Protein AF-A0A7J6WBI6-F1 (afdb_monomer)

Mean predicted aligned error: 8.06 Å

InterPro domains:
  IPR003154 S1/P1 nuclease [PF02265] (25-90)
  IPR003154 S1/P1 nuclease [PTHR33146] (12-98)
  IPR008947 Phospholipase C/P1 nuclease domain superfamily [G3DSA:1.10.575.10] (25-98)
  IPR008947 Phospholipase C/P1 nuclease domain superfamily [SSF48537] (22-98)

Foldseek 3Di:
DPVPVVVVVVVVVVVVVVDDDDPDDDLVNQLVVQVVVLVVDDPVRLVVQQVPDDVVCVSRPSVCSNVLVVCCPPPVNVVCVVVRDDDDDPPPPDDDDD

Organism: Thalictrum thalictroides (NCBI:txid46969)

pLDDT: mean 90.79, std 11.36, range [50.16, 98.75]

Structure (mmCIF, N/CA/C/O backbone):
data_AF-A0A7J6WBI6-F1
#
_entry.id   AF-A0A7J6WBI6-F1
#
loop_
_atom_site.group_PDB
_atom_site.id
_atom_site.type_symbol
_atom_site.label_atom_id
_atom_site.label_alt_id
_atom_site.label_comp_id
_atom_site.label_asym_id
_atom_site.label_entity_id
_atom_site.label_seq_id
_atom_site.pdbx_PDB_ins_code
_atom_site.Cartn_x
_atom_site.Cartn_y
_atom_site.Cartn_z
_atom_site.occupancy
_atom_site.B_iso_or_equiv
_atom_site.auth_seq_id
_atom_site.auth_comp_id
_atom_site.auth_asym_id
_atom_site.auth_atom_id
_atom_site.pdbx_PDB_model_num
ATOM 1 N N . MET A 1 1 ? 50.802 10.607 -7.002 1.00 50.16 1 MET A N 1
ATOM 2 C CA . MET A 1 1 ? 49.787 9.581 -6.664 1.00 50.16 1 MET A CA 1
ATOM 3 C C . MET A 1 1 ? 48.500 10.248 -6.174 1.00 50.16 1 MET A C 1
ATOM 5 O O . MET A 1 1 ? 48.315 10.362 -4.975 1.00 50.16 1 MET A O 1
ATOM 9 N N . GLY A 1 2 ? 47.634 10.738 -7.071 1.00 57.03 2 GLY A N 1
ATOM 10 C CA . GLY A 1 2 ? 46.409 11.445 -6.646 1.00 57.03 2 GLY A CA 1
ATOM 11 C C . GLY A 1 2 ? 45.282 11.566 -7.680 1.00 57.03 2 GLY A C 1
ATOM 12 O O . GLY A 1 2 ? 44.192 11.984 -7.322 1.00 57.03 2 GLY A O 1
ATOM 13 N N . SER A 1 3 ? 45.489 11.182 -8.945 1.00 60.00 3 SER A N 1
ATOM 14 C CA . SER A 1 3 ? 44.485 11.366 -10.008 1.00 60.00 3 SER A CA 1
ATOM 15 C C . SER A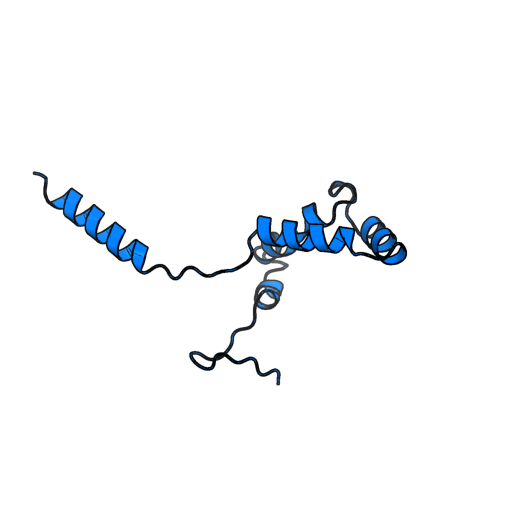 1 3 ? 43.434 10.252 -10.096 1.00 60.00 3 SER A C 1
ATOM 17 O O . SER A 1 3 ? 42.323 10.501 -10.562 1.00 60.00 3 SER A O 1
ATOM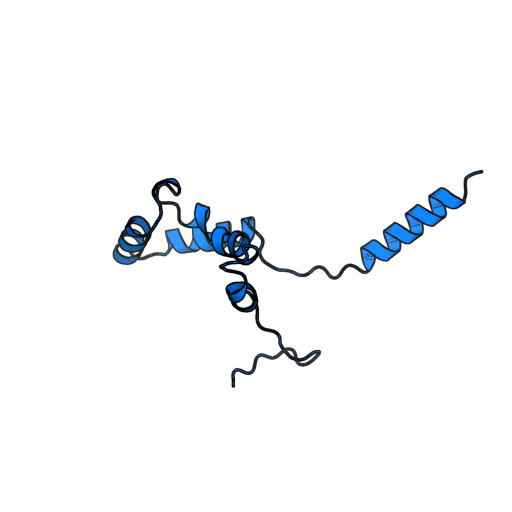 19 N N . SER A 1 4 ? 43.741 9.031 -9.640 1.00 62.38 4 SER A N 1
ATOM 20 C CA . SER A 1 4 ? 42.827 7.885 -9.773 1.00 62.38 4 SER A CA 1
ATOM 21 C C . SER A 1 4 ? 41.593 7.999 -8.874 1.00 62.38 4 SER A C 1
ATOM 23 O O . SER A 1 4 ? 40.494 7.673 -9.314 1.00 62.38 4 SER A O 1
ATOM 25 N N . GLY A 1 5 ? 41.748 8.526 -7.653 1.00 61.97 5 GLY A N 1
ATOM 26 C CA . GLY A 1 5 ? 40.644 8.729 -6.709 1.00 61.97 5 GLY A CA 1
ATOM 27 C C . GLY A 1 5 ? 39.641 9.782 -7.187 1.00 61.97 5 GLY A C 1
ATOM 28 O O . GLY A 1 5 ? 38.440 9.530 -7.184 1.00 61.97 5 GLY A O 1
ATOM 29 N N . PHE A 1 6 ? 40.128 10.920 -7.696 1.00 62.56 6 PHE A N 1
ATOM 30 C CA . PHE A 1 6 ? 39.273 11.961 -8.280 1.00 62.56 6 PHE A CA 1
ATOM 31 C C . PHE A 1 6 ? 38.531 11.471 -9.531 1.00 62.56 6 PHE A C 1
ATOM 33 O O . PHE A 1 6 ? 37.351 11.772 -9.705 1.00 62.56 6 PHE A O 1
ATOM 40 N N . SER A 1 7 ? 39.189 10.669 -10.376 1.00 75.19 7 SER A N 1
ATOM 41 C CA . SER A 1 7 ? 38.556 10.075 -11.560 1.00 75.19 7 SER A CA 1
ATOM 42 C C . SER A 1 7 ? 37.471 9.056 -11.193 1.00 75.19 7 SER A C 1
ATOM 44 O O . SER A 1 7 ? 36.415 9.028 -11.824 1.00 75.19 7 SER A O 1
ATOM 46 N N . PHE A 1 8 ? 37.695 8.251 -10.152 1.00 79.62 8 PHE A N 1
ATOM 47 C CA . PHE A 1 8 ? 36.713 7.285 -9.662 1.00 79.62 8 PHE A CA 1
ATOM 48 C C . PHE A 1 8 ? 35.474 7.973 -9.077 1.00 79.62 8 PHE A C 1
ATOM 50 O O . PHE A 1 8 ? 34.355 7.651 -9.472 1.00 79.62 8 PHE A O 1
ATOM 57 N N . ILE A 1 9 ? 35.671 8.973 -8.212 1.00 84.69 9 ILE A N 1
ATOM 58 C CA . ILE A 1 9 ? 34.573 9.756 -7.626 1.00 84.69 9 ILE A CA 1
ATOM 59 C C . ILE A 1 9 ? 33.765 10.454 -8.727 1.00 84.69 9 ILE A C 1
ATOM 61 O O . ILE A 1 9 ? 32.539 10.376 -8.728 1.00 84.69 9 ILE A O 1
ATOM 65 N N . GLY A 1 10 ? 34.435 11.064 -9.712 1.00 87.50 10 GLY A N 1
ATOM 66 C CA . GLY A 1 10 ? 33.761 11.700 -10.847 1.00 87.50 10 GLY A CA 1
ATOM 67 C C . GLY A 1 10 ? 32.897 10.728 -11.658 1.00 87.50 10 GLY A C 1
ATOM 68 O O . GLY A 1 10 ? 31.765 11.056 -12.003 1.00 87.50 10 GLY A O 1
ATOM 69 N N . ARG A 1 11 ? 33.383 9.504 -11.909 1.00 88.88 11 ARG A N 1
ATOM 70 C CA . ARG A 1 11 ? 32.609 8.462 -12.610 1.00 88.88 11 ARG A CA 1
ATOM 71 C C . ARG A 1 11 ? 31.389 8.008 -11.811 1.00 88.88 11 ARG A C 1
ATOM 73 O O . ARG A 1 11 ? 30.319 7.858 -12.392 1.00 88.88 11 ARG A O 1
ATOM 80 N N . VAL A 1 12 ? 31.531 7.826 -10.498 1.00 89.12 12 VAL A N 1
ATOM 81 C CA . VAL A 1 12 ? 30.414 7.455 -9.613 1.00 89.12 12 VAL A CA 1
ATOM 82 C C . VAL A 1 12 ? 29.343 8.549 -9.600 1.00 89.12 12 VAL A C 1
ATOM 84 O O . VAL A 1 12 ? 28.163 8.240 -9.741 1.00 89.12 12 VAL A O 1
ATOM 87 N N . LEU A 1 13 ? 29.741 9.823 -9.514 1.00 87.94 13 LEU A N 1
ATOM 88 C CA . LEU A 1 13 ? 28.809 10.955 -9.542 1.00 87.94 13 LEU A CA 1
ATOM 89 C C . LEU A 1 13 ? 28.047 11.059 -10.869 1.00 87.94 13 LEU A C 1
ATOM 91 O O . LEU A 1 13 ? 26.844 11.295 -10.849 1.00 87.94 13 LEU A O 1
ATOM 95 N N . VAL A 1 14 ? 28.707 10.831 -12.010 1.00 88.19 14 VAL A N 1
ATOM 96 C CA . VAL A 1 14 ? 28.038 10.806 -13.325 1.00 88.19 14 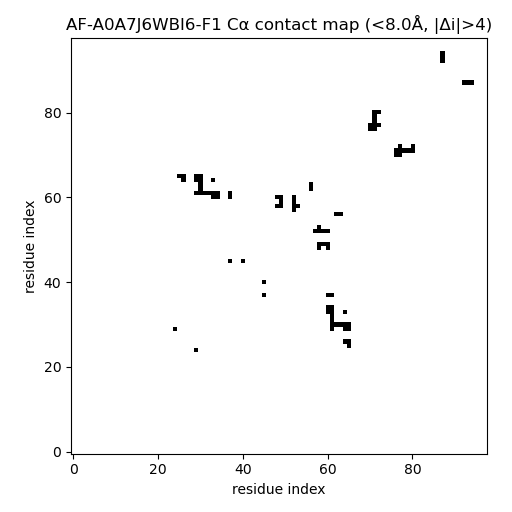VAL A CA 1
ATOM 97 C C . VAL A 1 14 ? 27.037 9.650 -13.420 1.00 88.19 14 VAL A C 1
ATOM 99 O O . VAL A 1 14 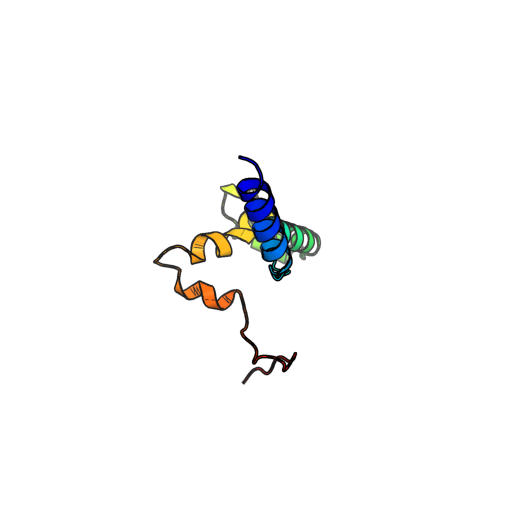? 25.928 9.851 -13.905 1.00 88.19 14 VAL A O 1
ATOM 102 N N . LEU A 1 15 ? 27.381 8.461 -12.917 1.00 85.56 15 LEU A N 1
ATOM 103 C CA . LEU A 1 15 ? 26.469 7.309 -12.904 1.00 85.56 15 LEU A CA 1
ATOM 104 C C . LEU A 1 15 ? 25.246 7.535 -12.000 1.00 85.56 15 LEU A C 1
ATOM 106 O O . LEU A 1 15 ? 24.146 7.120 -12.355 1.00 85.56 15 LEU A O 1
ATOM 110 N N . LEU A 1 16 ? 25.409 8.238 -10.875 1.00 83.88 16 LEU A N 1
ATOM 111 C CA . LEU A 1 16 ? 24.306 8.611 -9.979 1.00 83.88 16 LEU A CA 1
ATOM 112 C C . LEU A 1 16 ? 23.270 9.526 -10.657 1.00 83.88 16 LEU A C 1
ATOM 114 O O . LEU A 1 16 ? 22.091 9.430 -10.335 1.00 83.88 16 LEU A O 1
ATOM 118 N N . GLN A 1 17 ? 23.679 10.373 -11.611 1.00 79.75 17 GLN A N 1
ATOM 119 C CA . GLN A 1 17 ? 22.760 11.240 -12.371 1.00 79.75 17 GLN A CA 1
ATOM 120 C C . GLN A 1 17 ? 21.909 10.470 -13.397 1.00 79.75 17 GLN A C 1
ATOM 122 O O . GLN A 1 17 ? 20.935 11.013 -13.909 1.00 79.75 17 GLN A O 1
ATOM 127 N N . LEU A 1 18 ? 22.267 9.219 -13.709 1.00 82.44 18 LEU A N 1
ATOM 128 C CA . LEU A 1 18 ? 21.528 8.357 -14.638 1.00 82.44 18 LEU A CA 1
ATOM 129 C C . LEU A 1 18 ? 20.488 7.475 -13.929 1.00 82.44 18 LEU A C 1
ATOM 131 O O . LEU A 1 18 ? 19.794 6.700 -14.587 1.00 82.44 18 LEU A O 1
ATOM 135 N N . LEU A 1 19 ? 20.371 7.569 -12.599 1.00 77.88 19 LEU A N 1
ATOM 136 C CA . LEU A 1 19 ? 19.340 6.858 -11.853 1.00 77.88 19 LEU A CA 1
ATOM 137 C C . LEU A 1 19 ? 17.984 7.512 -12.119 1.00 77.88 19 LEU A C 1
ATOM 139 O O . LEU A 1 19 ? 17.716 8.635 -11.696 1.00 77.88 19 LEU A O 1
ATOM 143 N N . VAL A 1 20 ? 17.116 6.785 -12.816 1.00 71.75 20 VAL A N 1
ATOM 144 C CA . VAL A 1 20 ? 15.713 7.163 -12.969 1.00 71.75 20 VAL A CA 1
ATOM 145 C C . VAL A 1 20 ? 15.064 7.138 -11.587 1.00 71.75 20 VAL A C 1
ATOM 147 O O . VAL A 1 20 ? 14.995 6.092 -10.941 1.00 71.75 20 VAL A O 1
ATOM 150 N N . ILE A 1 21 ? 14.595 8.297 -11.126 1.00 68.44 21 ILE A N 1
ATOM 151 C CA . ILE A 1 21 ? 13.778 8.389 -9.917 1.00 68.44 21 ILE A CA 1
ATOM 152 C C . ILE A 1 21 ? 12.390 7.867 -10.281 1.00 68.44 21 ILE A C 1
ATOM 154 O O . ILE A 1 21 ? 11.646 8.508 -11.020 1.00 68.44 21 ILE A O 1
ATOM 158 N N . ILE A 1 22 ? 12.050 6.686 -9.775 1.00 66.06 22 ILE A N 1
ATOM 159 C CA . ILE A 1 22 ? 10.698 6.142 -9.871 1.00 66.06 22 ILE A CA 1
ATOM 160 C C . ILE A 1 22 ? 9.903 6.692 -8.683 1.00 66.06 22 ILE A C 1
ATOM 162 O O . ILE A 1 22 ? 10.260 6.452 -7.530 1.00 66.06 22 ILE A O 1
ATOM 166 N N . TYR A 1 23 ? 8.825 7.430 -8.953 1.00 67.75 23 TYR A N 1
ATOM 167 C CA . TYR A 1 23 ? 7.912 7.935 -7.925 1.00 67.75 23 TYR A CA 1
ATOM 168 C C . TYR A 1 23 ? 6.895 6.853 -7.541 1.00 67.75 23 TYR A C 1
ATOM 170 O O . TYR A 1 23 ? 5.736 6.902 -7.943 1.00 67.75 23 TYR A O 1
ATOM 178 N N . ALA A 1 24 ? 7.347 5.850 -6.790 1.00 80.94 24 ALA A N 1
ATOM 179 C CA . ALA A 1 24 ? 6.477 4.862 -6.156 1.00 80.94 24 ALA A CA 1
ATOM 180 C C . ALA A 1 24 ? 6.268 5.203 -4.674 1.00 80.94 24 ALA A C 1
ATOM 182 O O . ALA A 1 24 ? 7.101 5.862 -4.046 1.00 80.94 24 ALA A O 1
ATOM 183 N N . TRP A 1 25 ? 5.164 4.732 -4.096 1.00 91.25 25 TRP A N 1
ATOM 184 C CA . TRP A 1 25 ? 4.965 4.820 -2.656 1.00 91.25 25 TRP A CA 1
ATOM 185 C C . TRP A 1 25 ? 5.837 3.788 -1.942 1.00 91.25 25 TRP A C 1
ATOM 187 O O . TRP A 1 25 ? 5.852 2.617 -2.299 1.00 91.25 25 TRP A O 1
ATOM 197 N N . GLY A 1 26 ? 6.569 4.242 -0.926 1.00 90.75 26 GLY A N 1
ATOM 198 C CA . GLY A 1 26 ? 7.142 3.371 0.098 1.00 90.75 26 GLY A CA 1
ATOM 199 C C . GLY A 1 26 ? 6.246 3.325 1.336 1.00 90.75 26 GLY A C 1
ATOM 200 O O . GLY A 1 26 ? 5.093 3.764 1.306 1.00 90.75 26 GLY A O 1
ATOM 201 N N . LYS A 1 27 ? 6.806 2.877 2.465 1.00 95.19 27 LYS A N 1
ATOM 202 C CA . LYS A 1 27 ? 6.099 2.783 3.754 1.00 95.19 27 LYS A CA 1
ATOM 203 C C . LYS A 1 27 ? 5.347 4.064 4.133 1.00 95.19 27 LYS A C 1
ATOM 205 O O . LYS A 1 27 ? 4.166 4.001 4.460 1.00 95.19 27 LYS A O 1
ATOM 210 N N . GLU A 1 28 ? 6.003 5.217 4.020 1.00 95.75 28 GLU A N 1
ATOM 211 C CA . GLU A 1 28 ? 5.407 6.517 4.363 1.00 95.75 28 GLU A CA 1
ATOM 212 C C . GLU A 1 28 ? 4.236 6.892 3.447 1.00 95.75 28 GLU A C 1
ATOM 214 O O . GLU A 1 28 ? 3.238 7.445 3.900 1.00 95.75 28 GLU A O 1
ATOM 219 N N . GLY A 1 29 ? 4.322 6.543 2.161 1.00 95.94 29 GLY A N 1
ATOM 220 C CA . GLY A 1 29 ? 3.259 6.788 1.188 1.00 95.94 29 GLY A CA 1
ATOM 221 C C . GLY A 1 29 ? 2.005 5.972 1.463 1.00 95.94 29 GLY A C 1
ATOM 222 O O . GLY A 1 29 ? 0.892 6.504 1.474 1.00 95.94 29 GLY A O 1
ATOM 223 N N . HIS A 1 30 ? 2.200 4.683 1.745 1.00 97.94 30 HIS A N 1
ATOM 224 C CA . HIS A 1 30 ? 1.125 3.789 2.166 1.00 97.94 30 HIS A CA 1
ATOM 225 C C . HIS A 1 30 ? 0.495 4.248 3.483 1.00 97.94 30 HIS A C 1
ATOM 227 O O . HIS A 1 30 ? -0.730 4.335 3.578 1.00 97.94 30 HIS A O 1
ATOM 233 N N . HIS A 1 31 ? 1.319 4.603 4.472 1.00 98.00 31 HIS A N 1
ATOM 234 C CA . HIS A 1 31 ? 0.850 5.108 5.758 1.00 98.00 31 HIS A CA 1
ATOM 235 C C . HIS A 1 31 ? 0.018 6.386 5.591 1.00 98.00 31 HIS A C 1
ATOM 237 O O . HIS A 1 31 ? -1.117 6.445 6.057 1.00 98.00 31 HIS A O 1
ATOM 243 N N . ALA A 1 32 ? 0.540 7.394 4.884 1.00 98.12 32 ALA A N 1
ATOM 244 C CA . ALA A 1 32 ? -0.160 8.659 4.663 1.00 98.12 32 ALA A CA 1
ATOM 245 C C . ALA A 1 32 ? -1.500 8.459 3.937 1.00 98.12 32 ALA A C 1
ATOM 247 O O . ALA A 1 32 ? -2.520 8.992 4.374 1.00 98.12 32 ALA A O 1
ATOM 248 N N . THR A 1 33 ? -1.513 7.647 2.875 1.00 98.00 33 THR A N 1
ATOM 249 C CA . THR A 1 33 ? -2.730 7.338 2.108 1.00 98.00 33 THR A CA 1
ATOM 250 C C . THR A 1 33 ? -3.799 6.705 2.995 1.00 98.00 33 THR A C 1
ATOM 252 O O . THR A 1 33 ? -4.942 7.163 3.015 1.00 98.00 33 THR A O 1
ATOM 255 N N . CYS A 1 34 ? -3.429 5.693 3.779 1.00 98.38 34 CYS A N 1
ATOM 256 C CA . CYS A 1 34 ? -4.363 5.049 4.694 1.00 98.38 34 CYS A CA 1
ATOM 257 C C . CYS A 1 34 ? -4.807 5.964 5.829 1.00 98.38 34 CYS A C 1
ATOM 259 O O . CYS A 1 34 ? -5.979 5.937 6.188 1.00 98.38 34 CYS A O 1
ATOM 261 N N . LYS A 1 35 ? -3.919 6.816 6.352 1.00 98.31 35 LYS A N 1
ATOM 262 C CA . LYS A 1 35 ? -4.277 7.738 7.432 1.00 98.31 35 LYS A CA 1
ATOM 263 C C . LYS A 1 35 ? -5.304 8.776 6.991 1.00 98.31 35 LYS A C 1
ATOM 265 O O . LYS A 1 35 ? -6.204 9.117 7.754 1.00 98.31 35 LYS A O 1
ATOM 270 N N . ILE A 1 36 ? -5.199 9.241 5.745 1.00 98.62 36 ILE A N 1
ATOM 271 C CA . ILE A 1 36 ? -6.221 10.089 5.123 1.00 98.62 36 ILE A CA 1
ATOM 272 C C . ILE A 1 36 ? -7.526 9.302 4.958 1.00 98.62 36 ILE A C 1
ATOM 274 O O . ILE A 1 36 ? -8.584 9.808 5.328 1.00 98.62 36 ILE A O 1
ATOM 278 N N . ALA A 1 37 ? -7.459 8.068 4.446 1.00 98.56 37 ALA A N 1
ATOM 279 C CA . ALA A 1 37 ? -8.640 7.233 4.236 1.00 98.56 37 ALA A CA 1
ATOM 280 C C . ALA A 1 37 ? -9.412 6.967 5.538 1.00 98.56 37 ALA A C 1
ATOM 282 O O . ALA A 1 37 ? -10.629 7.119 5.544 1.00 98.56 37 ALA A O 1
ATOM 283 N N . GLU A 1 38 ? -8.7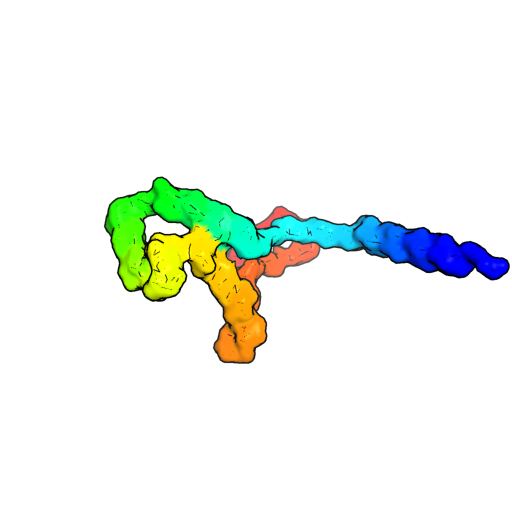26 6.649 6.641 1.00 97.75 38 GLU A N 1
ATOM 284 C CA . GLU A 1 38 ? -9.346 6.436 7.958 1.00 97.75 38 GLU A CA 1
ATOM 285 C C . GLU A 1 38 ? -10.234 7.599 8.399 1.00 97.75 38 GLU A C 1
ATOM 287 O O . GLU A 1 38 ? -11.336 7.374 8.896 1.00 97.75 38 GLU A O 1
ATOM 292 N N . GLY A 1 39 ? -9.772 8.838 8.199 1.00 97.50 39 GLY A N 1
ATOM 293 C CA . GLY A 1 39 ? -10.522 10.042 8.563 1.00 97.50 39 GLY A CA 1
ATOM 294 C C . GLY A 1 39 ? -11.742 10.312 7.678 1.00 97.50 39 GLY A C 1
ATOM 295 O O . GLY A 1 39 ? -12.551 11.175 8.013 1.00 97.50 39 GLY A O 1
ATOM 296 N N . LEU A 1 40 ? -11.872 9.596 6.559 1.00 98.62 40 LEU A N 1
ATOM 297 C CA . LEU A 1 40 ? -12.948 9.744 5.576 1.00 98.62 40 LEU A CA 1
ATOM 298 C C . LEU A 1 40 ? -13.912 8.547 5.555 1.00 98.62 40 LEU A C 1
ATOM 300 O O . LEU A 1 40 ? -14.867 8.550 4.776 1.00 98.62 40 LEU A O 1
ATOM 304 N N . LEU A 1 41 ? -13.678 7.522 6.379 1.00 98.62 41 LEU A N 1
ATOM 305 C CA . LEU A 1 41 ? -14.582 6.380 6.485 1.00 98.62 41 LEU A CA 1
ATOM 306 C C . LEU A 1 41 ? -15.921 6.800 7.104 1.00 98.62 41 LEU A C 1
ATOM 308 O O . LEU A 1 41 ? -15.972 7.615 8.025 1.00 98.62 41 LEU A O 1
ATOM 312 N N . SER A 1 42 ? -17.012 6.185 6.639 1.00 98.75 42 SER A N 1
ATOM 313 C CA . SER A 1 42 ? -18.278 6.222 7.374 1.00 98.75 42 SER A CA 1
ATOM 314 C C . SER A 1 42 ? -18.138 5.501 8.717 1.00 98.75 42 SER A C 1
ATOM 316 O O . SER A 1 42 ? -17.235 4.682 8.903 1.00 98.75 42 SER A O 1
ATOM 318 N N . GLU A 1 43 ? -19.057 5.759 9.648 1.00 98.44 43 GLU A N 1
ATOM 319 C CA . GLU A 1 43 ? -19.052 5.107 10.964 1.00 98.44 43 GLU A CA 1
ATOM 320 C C . GLU A 1 43 ? -19.093 3.575 10.846 1.00 98.44 43 GLU A C 1
ATOM 322 O O . GLU A 1 43 ? -18.275 2.888 11.463 1.00 98.44 43 GLU A O 1
ATOM 327 N N . ASP A 1 44 ? -19.963 3.045 9.979 1.00 98.69 44 ASP A N 1
ATOM 328 C CA . ASP A 1 44 ? -20.074 1.605 9.719 1.00 98.69 44 ASP A CA 1
ATOM 329 C C . ASP A 1 44 ? -18.776 1.020 9.140 1.00 98.69 44 ASP A C 1
ATOM 331 O O . ASP A 1 44 ? -18.324 -0.048 9.562 1.00 98.69 44 ASP A O 1
ATOM 335 N N . ALA A 1 45 ? -18.135 1.726 8.201 1.00 98.69 45 ALA A N 1
ATOM 336 C CA . ALA A 1 45 ? -16.881 1.276 7.601 1.00 98.69 45 ALA A CA 1
ATOM 337 C C . ALA A 1 45 ? -15.726 1.317 8.612 1.00 98.69 45 ALA A C 1
ATOM 339 O O . ALA A 1 45 ? -14.948 0.367 8.697 1.00 98.69 45 ALA A O 1
ATOM 340 N N . ALA A 1 46 ? -15.635 2.374 9.421 1.00 98.50 46 ALA A N 1
ATOM 341 C CA . ALA A 1 46 ? -14.633 2.492 10.474 1.00 98.50 46 ALA A CA 1
ATOM 342 C C . ALA A 1 46 ? -14.796 1.393 11.537 1.00 98.50 46 ALA A C 1
ATOM 344 O O . ALA A 1 46 ? -13.803 0.813 11.984 1.00 98.50 46 ALA A O 1
ATOM 345 N N . ALA A 1 47 ? -16.035 1.066 11.920 1.00 98.38 47 ALA A N 1
ATOM 346 C CA . ALA A 1 47 ? -16.318 -0.037 12.833 1.00 98.38 47 ALA A CA 1
ATOM 347 C C . ALA A 1 47 ? -15.889 -1.387 12.235 1.00 98.38 47 ALA A C 1
ATOM 349 O O . ALA A 1 47 ? -15.201 -2.161 12.903 1.00 98.38 47 ALA A O 1
ATOM 350 N N . ALA A 1 48 ? -16.222 -1.644 10.966 1.00 98.62 48 ALA A N 1
ATOM 351 C CA . ALA A 1 48 ? -15.822 -2.869 10.276 1.00 98.62 48 ALA A CA 1
ATOM 352 C C . ALA A 1 48 ? -14.294 -3.004 10.159 1.00 98.62 48 ALA A C 1
ATOM 354 O O . ALA A 1 48 ? -13.747 -4.063 10.468 1.00 98.62 48 ALA A O 1
ATOM 355 N N . VAL A 1 49 ? -13.589 -1.929 9.784 1.00 98.50 49 VAL A N 1
ATOM 356 C CA . VAL A 1 49 ? -12.118 -1.912 9.717 1.00 98.50 49 VAL A CA 1
ATOM 357 C C . VAL A 1 49 ? -11.514 -2.248 11.079 1.00 98.50 49 VAL A C 1
ATOM 359 O O . VAL A 1 49 ? -10.677 -3.144 11.163 1.00 98.50 49 VAL A O 1
ATOM 362 N N . LYS A 1 50 ? -11.985 -1.621 12.164 1.00 97.75 50 LYS A N 1
ATOM 363 C CA . LYS A 1 50 ? -11.493 -1.902 13.525 1.00 97.75 50 LYS A CA 1
ATOM 364 C C . LYS A 1 50 ? -11.689 -3.358 13.951 1.00 97.75 50 LYS A C 1
ATOM 366 O O . LYS A 1 50 ? -10.844 -3.886 14.665 1.00 97.75 50 LYS A O 1
ATOM 371 N N . VAL A 1 51 ? -12.771 -4.009 13.515 1.00 98.19 51 VAL A N 1
ATOM 372 C CA . VAL A 1 51 ? -13.018 -5.437 13.789 1.00 98.19 51 VAL A CA 1
ATOM 373 C C . VAL A 1 51 ? -12.045 -6.342 13.027 1.00 98.19 51 VAL A C 1
ATOM 375 O O . VAL A 1 51 ? -11.628 -7.370 13.559 1.00 98.19 51 VAL A O 1
ATOM 378 N N . LEU A 1 52 ? -11.687 -5.980 11.793 1.00 98.38 52 LEU A N 1
ATOM 379 C CA . LEU A 1 52 ? -10.793 -6.771 10.940 1.00 98.38 52 LEU A CA 1
ATOM 380 C C . LEU A 1 52 ? -9.309 -6.575 11.274 1.00 98.38 52 LEU A C 1
ATOM 382 O O . LEU A 1 52 ? -8.499 -7.462 10.996 1.00 98.38 52 LEU A O 1
ATOM 386 N N . LEU A 1 53 ? -8.942 -5.425 11.840 1.00 98.38 53 LEU A N 1
ATOM 387 C CA . LEU A 1 53 ? -7.557 -5.122 12.170 1.00 98.38 53 LEU A CA 1
ATOM 388 C C . LEU A 1 53 ? -7.007 -6.062 13.257 1.00 98.38 53 LEU A C 1
ATOM 390 O O . LEU A 1 53 ? -7.698 -6.403 14.222 1.00 98.38 53 LEU A O 1
ATOM 394 N N . PRO A 1 54 ? -5.733 -6.471 13.145 1.00 97.75 54 PRO A N 1
ATOM 395 C CA . PRO A 1 54 ? -5.099 -7.271 14.175 1.00 97.75 54 PRO A CA 1
ATOM 396 C C . PRO A 1 54 ? -4.895 -6.441 15.446 1.00 97.75 54 PRO A C 1
ATOM 398 O O . PRO A 1 54 ? -4.659 -5.237 15.392 1.00 97.75 54 PRO A O 1
ATOM 401 N N . LYS A 1 55 ? -4.896 -7.100 16.610 1.00 97.31 55 LYS A N 1
ATOM 402 C CA . LYS A 1 55 ? -4.782 -6.422 17.916 1.00 97.31 55 LYS A CA 1
ATOM 403 C C . LYS A 1 55 ? -3.558 -5.507 18.041 1.00 97.31 55 LYS A C 1
ATOM 405 O O . LYS A 1 55 ? -3.640 -4.493 18.717 1.00 97.31 55 LYS A O 1
ATOM 410 N N . TYR A 1 56 ? -2.436 -5.854 17.406 1.00 96.94 56 TYR A N 1
ATOM 411 C CA . TYR A 1 56 ? -1.210 -5.052 17.476 1.00 96.94 56 TYR A CA 1
ATOM 412 C C . TYR A 1 56 ? -1.299 -3.728 16.705 1.00 96.94 56 TYR A C 1
ATOM 414 O O . TYR A 1 56 ? -0.461 -2.861 16.924 1.00 96.94 56 TYR A O 1
ATOM 422 N N . ALA A 1 57 ? -2.273 -3.580 15.801 1.00 97.50 57 ALA A N 1
ATOM 423 C CA . ALA A 1 57 ? -2.499 -2.340 15.068 1.00 97.50 57 ALA A CA 1
ATOM 424 C C . ALA A 1 57 ? -3.214 -1.281 15.923 1.00 97.50 57 ALA A C 1
ATOM 426 O O . ALA A 1 57 ? -3.310 -0.143 15.495 1.00 97.50 57 ALA A O 1
ATOM 427 N N . ASP A 1 58 ? -3.755 -1.648 17.094 1.00 96.94 58 ASP A N 1
ATOM 428 C CA . ASP A 1 58 ? -4.467 -0.745 18.018 1.00 96.94 58 ASP A CA 1
ATOM 429 C C . ASP A 1 58 ? -5.550 0.124 17.339 1.00 96.94 58 ASP A C 1
ATOM 431 O O . ASP A 1 58 ? -5.769 1.288 17.659 1.00 96.94 58 ASP A O 1
ATOM 435 N N . GLY A 1 59 ? -6.225 -0.452 16.338 1.00 97.00 59 GLY A N 1
ATOM 436 C CA . GLY A 1 59 ? -7.250 0.237 15.551 1.00 97.00 59 GLY A CA 1
ATOM 437 C C . GLY A 1 59 ? -6.728 1.254 14.528 1.00 97.00 59 GLY A C 1
ATOM 438 O O . GLY A 1 59 ? -7.556 1.936 13.932 1.00 97.00 59 GLY A O 1
ATOM 439 N N . ASP A 1 60 ? -5.413 1.339 14.310 1.00 97.94 60 ASP A N 1
ATOM 440 C CA . ASP A 1 60 ? -4.759 2.184 13.306 1.00 97.94 60 ASP A CA 1
ATOM 441 C C . ASP A 1 60 ? -4.478 1.392 12.018 1.00 97.94 60 ASP A C 1
ATOM 443 O O . ASP A 1 60 ? -3.507 0.636 11.916 1.00 97.94 60 ASP A O 1
ATOM 447 N N . LEU A 1 61 ? -5.323 1.575 11.004 1.00 98.44 61 LEU A N 1
ATOM 448 C CA . LEU A 1 61 ? -5.179 1.007 9.662 1.00 98.44 61 LEU A CA 1
ATOM 449 C C . LEU A 1 61 ? -3.847 1.410 9.025 1.00 98.44 61 LEU A C 1
ATOM 451 O O . LEU A 1 61 ? -3.211 0.593 8.358 1.00 98.44 61 LEU A O 1
ATOM 455 N N . ALA A 1 62 ? -3.400 2.651 9.238 1.00 98.12 62 ALA A N 1
ATOM 456 C CA . ALA A 1 62 ? -2.172 3.151 8.627 1.00 98.12 62 ALA A CA 1
ATOM 457 C C . ALA A 1 62 ? -0.934 2.344 9.056 1.00 98.12 62 ALA A C 1
ATOM 459 O O . ALA A 1 62 ? -0.032 2.133 8.238 1.00 98.12 62 ALA A O 1
ATOM 460 N N . SER A 1 63 ? -0.929 1.809 10.284 1.00 97.81 63 SER A N 1
ATOM 461 C CA . SER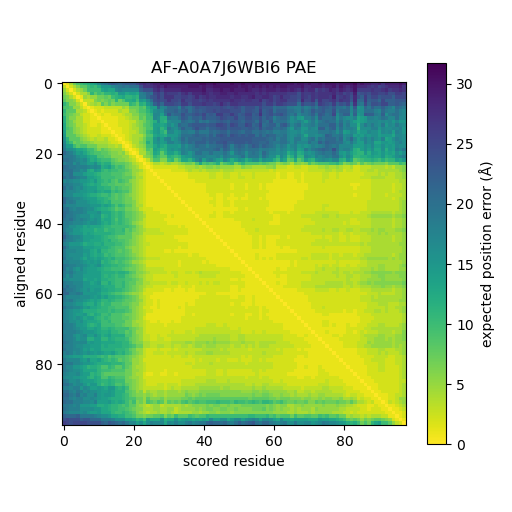 A 1 63 ? 0.148 0.963 10.814 1.00 97.81 63 SER A CA 1
ATOM 462 C C . SER A 1 63 ? 0.365 -0.340 10.030 1.00 97.81 63 SER A C 1
ATOM 464 O O . SER A 1 63 ? 1.481 -0.862 10.015 1.00 97.81 63 SER A O 1
ATOM 466 N N . VAL A 1 64 ? -0.664 -0.851 9.339 1.00 97.88 64 VAL A N 1
ATOM 467 C CA . VAL A 1 64 ? -0.606 -2.125 8.596 1.00 97.88 64 VAL A CA 1
ATOM 468 C C . VAL A 1 64 ? -0.605 -1.958 7.077 1.00 97.88 64 VAL A C 1
ATOM 470 O O . VAL A 1 64 ? -0.428 -2.936 6.356 1.00 97.88 64 VAL A O 1
ATOM 473 N N . CYS A 1 65 ? -0.741 -0.741 6.550 1.00 97.81 65 CYS A N 1
ATOM 474 C CA . CYS A 1 65 ? -0.902 -0.531 5.107 1.00 97.81 65 CYS A CA 1
ATOM 475 C C . CYS A 1 65 ? 0.328 -0.836 4.243 1.00 97.81 65 CYS A C 1
ATOM 477 O O . CYS A 1 65 ? 0.205 -0.937 3.026 1.00 97.81 65 CYS A O 1
ATOM 479 N N . SER A 1 66 ? 1.499 -1.022 4.855 1.00 97.56 66 SER A N 1
ATOM 480 C CA . SER A 1 66 ? 2.711 -1.489 4.164 1.00 97.56 66 SER A CA 1
ATOM 481 C C . SER A 1 66 ? 2.916 -3.008 4.246 1.00 97.56 66 SER A C 1
ATOM 483 O O . SER A 1 66 ? 3.826 -3.534 3.613 1.00 97.56 66 SER A O 1
ATOM 485 N N . TRP A 1 67 ? 2.048 -3.742 4.952 1.00 97.94 67 TRP A N 1
ATOM 486 C CA . TRP A 1 67 ? 2.185 -5.190 5.154 1.00 97.94 67 TRP A CA 1
ATOM 487 C C . TRP A 1 67 ? 2.265 -5.980 3.839 1.00 97.94 67 TRP A C 1
ATOM 489 O O . TRP A 1 67 ? 3.057 -6.913 3.725 1.00 97.94 67 TRP A O 1
ATOM 499 N N . ALA A 1 68 ? 1.496 -5.587 2.818 1.00 97.94 68 ALA A N 1
ATOM 500 C CA . ALA A 1 68 ? 1.521 -6.246 1.510 1.00 97.94 68 ALA A CA 1
ATOM 501 C C . ALA A 1 68 ? 2.905 -6.159 0.834 1.00 97.94 68 ALA A C 1
ATOM 503 O O . ALA A 1 68 ? 3.359 -7.125 0.216 1.00 97.94 68 ALA A O 1
ATOM 504 N N . ASP A 1 69 ? 3.607 -5.033 1.002 1.00 97.19 69 ASP A N 1
ATOM 505 C CA . ASP A 1 69 ? 4.971 -4.856 0.499 1.00 97.19 69 ASP A CA 1
ATOM 506 C C . ASP A 1 69 ? 5.988 -5.721 1.248 1.00 97.19 69 ASP A C 1
ATOM 508 O O . ASP A 1 69 ? 6.975 -6.149 0.655 1.00 97.19 69 ASP A O 1
ATOM 512 N N . GLU A 1 70 ? 5.749 -6.018 2.524 1.00 96.12 70 GLU A N 1
ATOM 513 C CA . GLU A 1 70 ? 6.604 -6.911 3.307 1.00 96.12 70 GLU A CA 1
ATOM 514 C C . GLU A 1 70 ? 6.394 -8.373 2.885 1.00 96.12 70 GLU A C 1
ATOM 516 O O . GLU A 1 70 ? 7.355 -9.104 2.617 1.00 96.12 70 GLU A O 1
ATOM 521 N N . ILE A 1 71 ? 5.135 -8.811 2.775 1.00 97.69 71 ILE A N 1
ATOM 522 C CA . ILE A 1 71 ? 4.825 -10.224 2.533 1.00 97.69 71 ILE A CA 1
ATOM 523 C C . ILE A 1 71 ? 5.049 -10.674 1.094 1.00 97.69 71 ILE A C 1
ATOM 525 O O . ILE A 1 71 ? 5.331 -11.854 0.903 1.00 97.69 71 ILE A O 1
ATOM 529 N N . LYS A 1 72 ? 5.022 -9.790 0.087 1.00 96.62 72 LYS A N 1
ATOM 530 C CA . LYS A 1 72 ? 5.289 -10.185 -1.315 1.00 96.62 72 LYS A CA 1
ATOM 531 C C . LYS A 1 72 ? 6.681 -10.802 -1.520 1.00 96.62 72 LYS A C 1
ATOM 533 O O . LYS A 1 72 ? 6.929 -11.478 -2.516 1.00 96.62 72 LYS A O 1
ATOM 538 N N . HIS A 1 73 ? 7.602 -10.583 -0.579 1.00 95.69 73 HIS A N 1
ATOM 539 C CA . HIS A 1 73 ? 8.934 -11.189 -0.577 1.00 95.69 73 HIS A CA 1
ATOM 540 C C . HIS A 1 73 ? 8.976 -12.576 0.086 1.00 95.69 73 HIS A C 1
ATOM 542 O O . HIS A 1 73 ? 9.944 -13.317 -0.094 1.00 95.69 73 HIS A O 1
ATOM 548 N N . ASN A 1 74 ? 7.930 -12.961 0.820 1.00 97.88 74 ASN A N 1
ATOM 549 C CA . ASN A 1 74 ? 7.783 -14.295 1.385 1.00 97.88 74 ASN A CA 1
ATOM 550 C C . ASN A 1 74 ? 7.447 -15.307 0.279 1.00 97.88 74 ASN A C 1
ATOM 552 O O . ASN A 1 74 ? 6.585 -15.063 -0.563 1.00 97.88 74 ASN A O 1
ATOM 556 N N . TYR A 1 75 ? 8.083 -16.480 0.312 1.00 97.38 75 TYR A N 1
ATOM 557 C CA . TYR A 1 75 ? 7.861 -17.550 -0.665 1.00 97.38 75 TYR A CA 1
ATOM 558 C C . TYR A 1 75 ? 6.376 -17.912 -0.851 1.00 97.38 75 TYR A C 1
ATOM 560 O O . TYR A 1 75 ? 5.925 -18.060 -1.985 1.00 97.38 75 TYR A O 1
ATOM 568 N N . HIS A 1 76 ? 5.604 -17.987 0.236 1.00 98.12 76 HIS A N 1
ATOM 569 C CA . HIS A 1 76 ? 4.185 -18.355 0.189 1.00 98.12 76 HIS A CA 1
ATOM 570 C C . HIS A 1 76 ? 3.295 -17.291 -0.465 1.00 98.12 76 HIS A C 1
ATOM 572 O O . HIS A 1 76 ? 2.226 -17.616 -0.978 1.00 98.12 76 HIS A O 1
ATOM 578 N N . TRP A 1 77 ? 3.738 -16.035 -0.471 1.00 98.38 77 TRP A N 1
ATOM 579 C CA . TRP A 1 77 ? 2.965 -14.889 -0.952 1.00 98.38 77 TRP A CA 1
ATOM 580 C C . TRP A 1 77 ? 3.592 -14.218 -2.170 1.00 98.38 77 TRP A C 1
ATOM 582 O O . TRP A 1 77 ? 3.098 -13.204 -2.640 1.00 98.38 77 TRP A O 1
ATOM 592 N N . ARG A 1 78 ? 4.644 -14.806 -2.745 1.00 97.50 78 ARG A N 1
ATOM 593 C CA . ARG A 1 78 ? 5.367 -14.243 -3.893 1.00 97.50 78 ARG A CA 1
ATOM 594 C C . ARG A 1 78 ? 4.474 -13.967 -5.105 1.00 97.50 78 ARG A C 1
ATOM 596 O O . ARG A 1 78 ? 4.759 -13.072 -5.895 1.00 97.50 78 ARG A O 1
ATOM 603 N N . TRP A 1 79 ? 3.387 -14.722 -5.235 1.00 97.88 79 TRP A N 1
ATOM 604 C CA . TRP A 1 79 ? 2.372 -14.538 -6.268 1.00 97.88 79 TRP A CA 1
ATOM 605 C C . TRP A 1 79 ? 1.670 -13.173 -6.197 1.00 97.88 79 TRP A C 1
ATOM 607 O O . TRP A 1 79 ? 1.133 -12.739 -7.211 1.00 97.88 79 TRP A O 1
ATOM 617 N N . SER A 1 80 ? 1.678 -12.485 -5.047 1.00 98.31 80 SER A N 1
ATOM 618 C CA . SER A 1 80 ? 1.048 -11.169 -4.901 1.00 98.31 80 SER A CA 1
ATOM 619 C C . SER A 1 80 ? 1.879 -10.038 -5.503 1.00 98.31 80 SER A C 1
ATOM 621 O O . SER A 1 80 ? 1.340 -8.961 -5.727 1.00 98.31 80 SER A O 1
ATOM 623 N N . GLY A 1 81 ? 3.168 -10.259 -5.797 1.00 97.25 81 GLY A N 1
ATOM 624 C CA . GLY A 1 81 ? 4.073 -9.226 -6.313 1.00 97.25 81 GLY A CA 1
ATOM 625 C C . GLY A 1 81 ? 3.521 -8.467 -7.530 1.00 97.25 81 GLY A C 1
ATOM 626 O O . GLY A 1 81 ? 3.446 -7.240 -7.464 1.00 97.25 81 GLY A O 1
ATOM 627 N N . PRO A 1 82 ? 3.062 -9.161 -8.591 1.00 96.69 82 PRO A N 1
ATOM 628 C CA . PRO A 1 82 ? 2.463 -8.528 -9.767 1.00 96.69 82 PRO A CA 1
ATOM 629 C C . PRO A 1 82 ? 1.173 -7.736 -9.508 1.00 96.69 82 PRO A C 1
ATOM 631 O O . PRO A 1 82 ? 0.750 -6.994 -10.381 1.00 96.69 82 PRO A O 1
ATOM 634 N N . LEU A 1 83 ? 0.538 -7.858 -8.335 1.00 96.69 83 LEU A N 1
ATOM 635 C CA . LEU A 1 83 ? -0.657 -7.072 -7.997 1.00 96.69 83 LEU A CA 1
ATOM 636 C C . LEU A 1 83 ? -0.329 -5.624 -7.597 1.00 96.69 83 LEU A C 1
ATOM 638 O O . LEU A 1 83 ? -1.236 -4.806 -7.480 1.00 96.69 83 LEU A O 1
ATOM 642 N N . HIS A 1 84 ? 0.947 -5.303 -7.355 1.00 96.31 84 HIS A N 1
ATOM 643 C CA . HIS A 1 84 ? 1.379 -3.970 -6.915 1.00 96.31 84 HIS A CA 1
ATOM 644 C C . HIS A 1 84 ? 1.590 -2.982 -8.071 1.00 96.31 84 HIS A C 1
ATOM 646 O O . HIS A 1 84 ? 1.857 -1.806 -7.824 1.00 96.31 84 HIS A O 1
ATOM 652 N N . TYR A 1 85 ? 1.532 -3.441 -9.318 1.00 92.94 85 TYR A N 1
ATOM 653 C CA . TYR A 1 85 ? 1.825 -2.619 -10.485 1.00 92.94 85 TYR A CA 1
ATOM 654 C C . TYR A 1 85 ? 1.051 -3.103 -11.709 1.00 92.94 85 TYR A C 1
ATOM 656 O O . TYR A 1 85 ? 0.474 -4.186 -11.729 1.00 92.94 85 TYR A O 1
ATOM 664 N N . VAL A 1 86 ? 1.046 -2.264 -12.739 1.00 91.94 86 VAL A N 1
ATOM 665 C CA . VAL A 1 86 ? 0.569 -2.606 -14.074 1.00 91.94 86 VAL A CA 1
ATOM 666 C C . VAL A 1 86 ? 1.676 -2.235 -15.044 1.00 91.94 86 VAL A C 1
ATOM 668 O O . VAL A 1 86 ? 2.068 -1.070 -15.116 1.00 91.94 86 VAL A O 1
ATOM 671 N N . ASP A 1 87 ? 2.160 -3.219 -15.793 1.00 91.31 87 ASP A N 1
ATOM 672 C CA . ASP A 1 87 ? 3.116 -2.983 -16.867 1.00 91.31 87 ASP A CA 1
ATOM 673 C C . ASP A 1 87 ? 2.358 -2.510 -18.113 1.00 91.31 87 ASP A C 1
ATOM 675 O O . ASP A 1 87 ? 1.453 -3.185 -18.605 1.00 91.31 87 ASP A O 1
ATOM 679 N N . THR A 1 88 ? 2.717 -1.333 -18.621 1.00 91.25 88 THR A N 1
ATOM 680 C CA . THR A 1 88 ? 2.167 -0.778 -19.869 1.00 91.25 88 THR A CA 1
ATOM 681 C C . THR A 1 88 ? 3.238 -0.824 -20.958 1.00 91.25 88 THR A C 1
ATOM 683 O O . THR A 1 88 ? 4.425 -0.805 -20.624 1.00 91.25 88 THR A O 1
ATOM 686 N N . PRO A 1 89 ? 2.879 -0.911 -22.254 1.00 93.31 89 PRO A N 1
ATOM 687 C CA . PRO A 1 89 ? 3.890 -0.966 -23.298 1.00 93.31 89 PRO A CA 1
ATOM 688 C C . PRO A 1 89 ? 4.702 0.331 -23.358 1.00 93.31 89 PRO A C 1
ATOM 690 O O . PRO A 1 89 ? 4.156 1.435 -23.245 1.00 93.31 89 PRO A O 1
ATOM 693 N N . ASP A 1 90 ? 6.001 0.185 -23.607 1.00 92.38 90 ASP A N 1
ATOM 694 C CA . ASP A 1 90 ? 6.932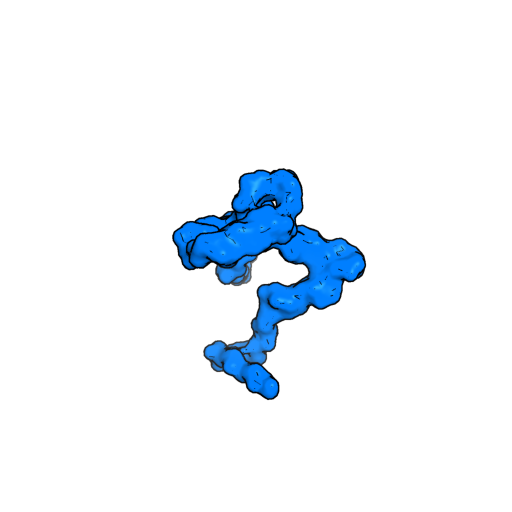 1.307 -23.651 1.00 92.38 90 ASP A CA 1
ATOM 695 C C . ASP A 1 90 ? 6.467 2.404 -24.622 1.00 92.38 90 ASP A C 1
ATOM 697 O O . ASP A 1 90 ? 5.993 2.141 -25.731 1.00 92.38 90 ASP A O 1
ATOM 701 N N . PHE A 1 91 ? 6.632 3.660 -24.198 1.00 91.56 91 PHE A N 1
ATOM 702 C CA . PHE A 1 91 ? 6.351 4.870 -24.984 1.00 91.56 91 PHE A CA 1
ATOM 703 C C . PHE A 1 91 ? 4.889 5.066 -25.425 1.00 91.56 91 PHE A C 1
ATOM 705 O O . PHE A 1 91 ? 4.620 5.926 -26.265 1.00 91.56 91 PHE A O 1
ATOM 712 N N . ARG A 1 92 ? 3.929 4.317 -24.862 1.00 91.12 92 ARG A N 1
ATOM 713 C CA . ARG A 1 92 ? 2.494 4.487 -25.165 1.00 91.12 92 ARG A CA 1
ATOM 714 C C . ARG A 1 92 ? 1.787 5.485 -24.255 1.00 91.12 92 ARG A C 1
ATOM 716 O O . ARG A 1 92 ? 0.829 6.112 -24.696 1.00 91.12 92 ARG A O 1
ATOM 723 N N . CYS A 1 93 ? 2.258 5.639 -23.013 1.00 90.50 93 CYS A N 1
ATOM 724 C CA . CYS A 1 93 ? 1.674 6.521 -21.992 1.00 90.50 93 CYS A CA 1
ATOM 725 C C . CYS A 1 93 ? 0.143 6.377 -21.859 1.00 90.50 93 CYS A C 1
ATOM 727 O O . CYS A 1 93 ? -0.563 7.361 -21.639 1.00 90.50 93 CYS A O 1
ATOM 729 N N . ASN A 1 94 ? -0.372 5.157 -22.015 1.00 92.56 94 ASN A N 1
ATOM 730 C CA . ASN A 1 94 ? -1.784 4.833 -21.877 1.00 92.56 94 ASN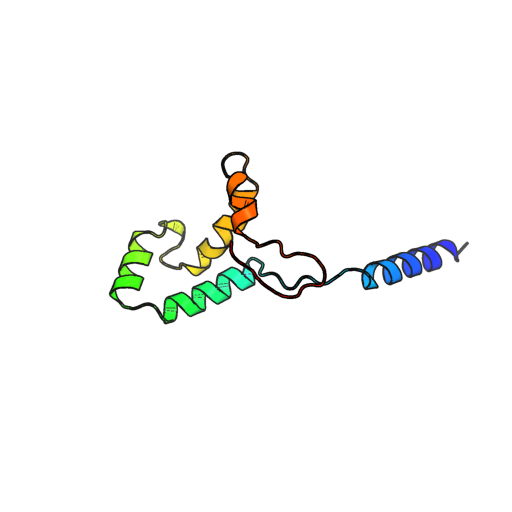 A CA 1
ATOM 731 C C . ASN A 1 94 ? -1.960 3.537 -21.070 1.00 92.56 94 ASN A C 1
ATOM 733 O O . ASN A 1 94 ? -1.012 2.775 -20.880 1.00 92.56 94 ASN A O 1
ATOM 737 N N . TYR A 1 95 ? -3.174 3.318 -20.570 1.00 92.31 95 TYR A N 1
ATOM 738 C CA . TYR A 1 95 ? -3.581 2.072 -19.931 1.00 92.31 95 TYR A CA 1
ATOM 739 C C . TYR A 1 95 ? -4.784 1.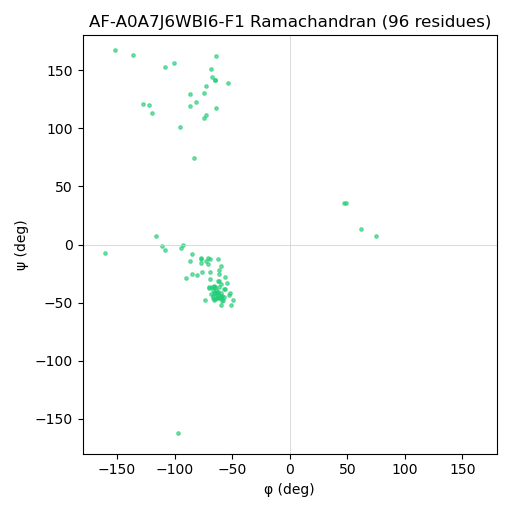514 -20.687 1.00 92.31 95 TYR A C 1
ATOM 741 O O . TYR A 1 95 ? -5.817 2.176 -20.790 1.00 92.31 95 TYR A O 1
ATOM 749 N N . GLU A 1 96 ? -4.633 0.306 -21.221 1.00 89.00 96 GLU A N 1
ATOM 750 C CA . GLU A 1 96 ? -5.682 -0.439 -21.911 1.00 89.00 96 GLU A CA 1
ATOM 751 C C . GLU A 1 96 ? -5.898 -1.747 -21.145 1.00 89.00 96 GLU A C 1
ATOM 753 O O . GLU A 1 96 ? -5.005 -2.590 -21.068 1.00 89.00 96 GLU A O 1
ATOM 758 N N . TYR A 1 97 ? -7.072 -1.885 -20.531 1.00 81.44 97 TYR A N 1
ATOM 759 C CA . TYR A 1 97 ? -7.511 -3.135 -19.918 1.00 81.44 97 TYR A CA 1
ATOM 760 C C . TYR A 1 97 ? -8.198 -3.983 -20.991 1.00 81.44 97 TYR A C 1
ATOM 762 O O . TYR A 1 97 ? -9.049 -3.461 -21.713 1.00 81.44 97 TYR A O 1
ATOM 770 N N . CYS A 1 98 ? -7.791 -5.248 -21.118 1.00 67.00 98 CYS A N 1
ATOM 771 C CA . CYS A 1 98 ? -8.320 -6.181 -22.115 1.00 67.00 98 CYS A CA 1
ATOM 772 C C . CYS A 1 98 ? -9.778 -6.573 -21.853 1.00 67.00 98 CYS A C 1
ATOM 774 O O . CYS A 1 98 ? -10.129 -6.801 -20.672 1.00 67.00 98 CYS A O 1
#

Secondary structure (DSSP, 8-state):
--HHHHHHHHHHHHHHTT--------HHHHHHHHHHHHTT--HHHHHHHHHHS-GGGTT-GGGGTTHHHHHTTSGGGGGGGGGG-----TT-------

Radius of gyration: 21.13 Å; Cα contacts (8 Å, |Δi|>4): 47; chains: 1; bounding box: 70×30×43 Å

Nearest PDB structures (foldseek):
  4dj4-assembly1_B  TM=9.932E-01  e=5.223E-06  Solanum lycopersicum
  3sng-assembly1_A  TM=9.942E-01  e=1.602E-05  Solanum lycopersicum

Sequence (98 aa):
MGSSGFSFIGRVLVLLQLLVIIYAWGKEGHHATCKIAEGLLSEDAAAAVKVLLPKYADGDLASVCSWADEIKHNYHWRWSGPLHYVDTPDFRCNYEYC

Solvent-accessible surface area (backbone atoms only — not comparable to full-atom values): 6215 Å² total; per-residue (Å²): 142,69,64,67,64,58,53,51,53,52,52,52,56,58,56,59,73,67,60,79,82,76,94,68,77,53,62,67,46,34,24,52,55,38,50,56,48,64,77,68,48,53,72,70,53,48,53,51,49,45,69,72,48,56,79,91,42,75,68,39,66,27,79,54,52,42,50,67,73,60,44,29,75,37,83,95,37,39,82,53,47,70,75,77,61,79,91,61,68,86,94,62,93,62,86,84,87,133